Protein AF-A0A7S1RLM5-F1 (afdb_monomer_lite)

Structure (mmCIF, N/CA/C/O backbone):
data_AF-A0A7S1RLM5-F1
#
_entry.id   AF-A0A7S1RLM5-F1
#
loop_
_atom_site.group_PDB
_atom_site.id
_atom_site.type_symbol
_atom_site.label_atom_id
_atom_site.label_alt_id
_atom_site.label_comp_id
_atom_site.label_asym_id
_atom_site.label_entity_id
_atom_site.label_seq_id
_atom_site.pdbx_PDB_ins_code
_atom_site.Cartn_x
_atom_site.Cartn_y
_atom_site.Cartn_z
_atom_site.occupancy
_atom_site.B_iso_or_equiv
_atom_site.auth_seq_id
_atom_site.auth_comp_id
_atom_site.auth_asym_id
_atom_site.auth_atom_id
_atom_site.pdbx_PDB_model_num
ATOM 1 N N . ARG A 1 1 ? -25.791 -0.264 32.732 1.00 44.34 1 ARG A N 1
ATOM 2 C CA . ARG A 1 1 ? -25.027 -0.773 31.566 1.00 44.34 1 ARG A CA 1
ATOM 3 C C . ARG A 1 1 ? -24.157 0.373 31.056 1.00 44.34 1 ARG A C 1
ATOM 5 O O . ARG A 1 1 ? -24.717 1.331 30.546 1.00 44.34 1 ARG A O 1
ATOM 12 N N . LYS A 1 2 ? -22.836 0.352 31.287 1.00 44.09 2 LYS A N 1
ATOM 13 C CA . LYS A 1 2 ? -21.923 1.319 30.650 1.00 44.09 2 LYS A CA 1
ATOM 14 C C . LYS A 1 2 ? -21.984 1.049 29.146 1.00 44.09 2 LYS A C 1
ATOM 16 O O . LYS A 1 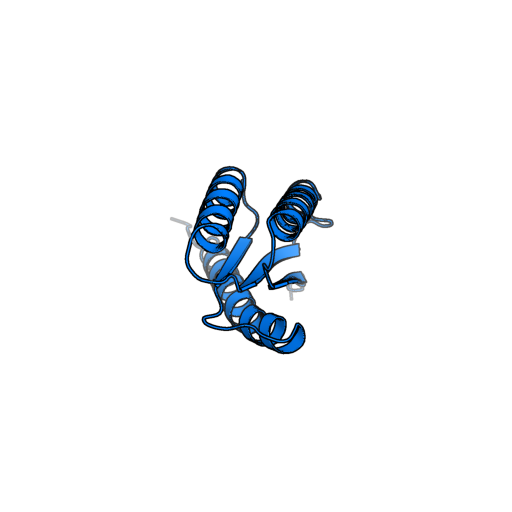2 ? -21.733 -0.083 28.745 1.00 44.09 2 LYS A O 1
ATOM 21 N N . SER A 1 3 ? -22.392 2.043 28.361 1.00 45.22 3 SER A N 1
ATOM 22 C CA . SER A 1 3 ? -22.257 2.010 26.904 1.00 45.22 3 SER A CA 1
ATOM 23 C C . SER A 1 3 ? -20.800 1.665 26.592 1.00 45.22 3 SER A C 1
ATOM 25 O O . SER A 1 3 ? -19.893 2.360 27.060 1.00 45.22 3 SER A O 1
ATOM 27 N N . ALA A 1 4 ? -20.563 0.540 25.916 1.00 57.38 4 ALA A N 1
ATOM 28 C CA . ALA A 1 4 ? -19.254 0.275 25.349 1.00 57.38 4 ALA A CA 1
ATOM 29 C C . ALA A 1 4 ? -19.005 1.415 24.360 1.00 57.38 4 ALA A C 1
ATOM 31 O O . ALA A 1 4 ? -19.732 1.520 23.377 1.00 57.38 4 ALA A O 1
ATOM 32 N N . LYS A 1 5 ? -18.060 2.315 24.665 1.00 62.97 5 LYS A N 1
ATOM 33 C CA . LYS A 1 5 ? -17.638 3.350 23.715 1.00 62.97 5 LYS A CA 1
ATOM 34 C C . LYS A 1 5 ? -17.362 2.654 22.384 1.00 62.97 5 LYS A C 1
ATOM 36 O O . LYS A 1 5 ? -16.508 1.765 22.351 1.00 62.97 5 LYS A O 1
ATOM 41 N N . GLU A 1 6 ? -18.102 3.022 21.342 1.00 68.69 6 GLU A N 1
ATOM 42 C CA . GLU A 1 6 ? -17.857 2.524 19.993 1.00 68.69 6 GLU A CA 1
ATOM 43 C C . GLU A 1 6 ? -16.401 2.819 19.638 1.00 68.69 6 GLU A C 1
ATOM 45 O O . GLU A 1 6 ? -15.941 3.958 19.717 1.00 68.69 6 GLU A O 1
ATOM 50 N N . ARG A 1 7 ? -15.646 1.760 19.340 1.00 73.75 7 ARG A N 1
ATOM 51 C CA . ARG A 1 7 ? -14.278 1.873 18.841 1.00 73.75 7 ARG A CA 1
ATOM 52 C C . ARG A 1 7 ? -14.372 1.960 17.329 1.00 73.75 7 ARG A C 1
ATOM 54 O O . ARG A 1 7 ? -14.841 1.018 16.694 1.00 73.75 7 ARG A O 1
ATOM 61 N N . ILE A 1 8 ? -13.939 3.080 16.768 1.00 80.81 8 ILE A N 1
ATOM 62 C CA . ILE A 1 8 ? -13.908 3.273 15.321 1.00 80.81 8 ILE A CA 1
ATOM 63 C C . ILE A 1 8 ? -12.561 2.761 14.810 1.00 80.81 8 ILE A C 1
ATOM 65 O O . ILE A 1 8 ? -11.510 3.038 15.385 1.00 80.81 8 ILE A O 1
ATOM 69 N N . ALA A 1 9 ? -12.600 1.987 13.734 1.00 84.88 9 ALA A N 1
ATOM 70 C CA . ALA A 1 9 ? -11.428 1.499 13.027 1.00 84.88 9 ALA A CA 1
ATOM 71 C C . ALA A 1 9 ? -11.427 2.075 11.615 1.00 84.88 9 ALA A C 1
ATOM 73 O O . ALA A 1 9 ? -12.418 1.943 10.896 1.00 84.88 9 ALA A O 1
ATOM 74 N N . VAL A 1 10 ? -10.314 2.677 11.208 1.00 86.50 10 VAL A N 1
ATOM 75 C CA . VAL A 1 10 ? -10.112 3.157 9.842 1.00 86.50 10 VAL A CA 1
ATOM 76 C C . VAL A 1 10 ? -8.962 2.386 9.214 1.00 86.50 10 VAL A C 1
ATOM 78 O O . VAL A 1 10 ? -7.861 2.312 9.761 1.00 86.50 10 VAL A O 1
ATOM 81 N N . ILE A 1 11 ? -9.232 1.805 8.047 1.00 89.81 11 ILE A N 1
ATOM 82 C CA . ILE A 1 11 ? -8.238 1.098 7.246 1.00 89.81 11 ILE A CA 1
ATOM 83 C C . ILE A 1 11 ? -7.974 1.921 5.986 1.00 89.81 11 ILE A C 1
ATOM 85 O O . ILE A 1 11 ? -8.850 2.072 5.135 1.00 89.81 11 ILE A O 1
ATOM 89 N N . GLY A 1 12 ? -6.760 2.450 5.868 1.00 91.06 12 GLY A N 1
ATOM 90 C CA . GLY A 1 12 ? -6.281 3.111 4.658 1.00 91.06 12 GLY A CA 1
ATOM 91 C C . GLY A 1 12 ? -5.613 2.099 3.738 1.00 91.06 12 GLY A C 1
ATOM 92 O O . GLY A 1 12 ? -4.578 1.548 4.095 1.00 91.06 12 GLY A O 1
ATOM 93 N N . LEU A 1 13 ? -6.176 1.860 2.554 1.00 94.38 13 LEU A N 1
ATOM 94 C CA . LEU A 1 13 ? -5.615 0.922 1.580 1.00 94.38 13 LEU A CA 1
ATOM 95 C C . LEU A 1 13 ? -4.926 1.666 0.430 1.00 94.38 13 LEU A C 1
ATOM 97 O O . LEU A 1 13 ? -5.496 2.582 -0.163 1.00 94.38 13 LEU A O 1
ATOM 101 N N . MET A 1 14 ? -3.718 1.234 0.082 1.00 94.69 14 MET A N 1
ATOM 102 C CA . MET A 1 14 ? -2.901 1.784 -0.997 1.00 94.69 14 MET A CA 1
ATOM 103 C C . MET A 1 14 ? -2.475 0.680 -1.965 1.00 94.69 14 MET A C 1
ATOM 105 O O . MET A 1 14 ? -2.169 -0.442 -1.563 1.00 94.69 14 MET A O 1
ATOM 109 N N . ALA A 1 15 ? -2.440 1.020 -3.252 1.00 96.44 15 ALA A N 1
ATOM 110 C CA . ALA A 1 15 ? -2.054 0.128 -4.338 1.00 96.44 15 ALA A CA 1
ATOM 111 C C . ALA A 1 15 ? -1.009 0.813 -5.225 1.00 96.44 15 ALA A C 1
ATOM 113 O O . ALA A 1 15 ? -1.253 1.929 -5.693 1.00 96.44 15 ALA A O 1
ATOM 114 N N . ALA A 1 16 ? 0.120 0.152 -5.488 1.00 96.75 16 ALA A N 1
ATOM 115 C CA . ALA A 1 16 ? 1.193 0.717 -6.304 1.00 96.75 16 ALA A CA 1
ATOM 116 C C . ALA A 1 16 ? 1.816 -0.312 -7.262 1.00 96.75 16 ALA A C 1
ATOM 118 O O . ALA A 1 16 ? 2.474 -1.252 -6.831 1.00 96.75 16 ALA A O 1
ATOM 119 N N . ASN A 1 17 ? 1.675 -0.085 -8.570 1.00 97.50 17 ASN A N 1
ATOM 120 C CA . ASN A 1 17 ? 2.492 -0.755 -9.584 1.00 97.50 17 ASN A CA 1
ATOM 121 C C . ASN A 1 17 ? 3.685 0.141 -9.923 1.00 97.50 17 ASN A C 1
ATOM 123 O O . ASN A 1 17 ? 3.525 1.185 -10.562 1.00 97.50 17 ASN A O 1
ATOM 127 N N . ILE A 1 18 ? 4.865 -0.264 -9.475 1.00 97.56 18 ILE A N 1
ATOM 128 C CA . ILE A 1 18 ? 6.127 0.444 -9.645 1.00 97.56 18 ILE A CA 1
ATOM 129 C C . ILE A 1 18 ? 6.727 0.038 -10.987 1.00 97.56 18 ILE A C 1
ATOM 131 O O . ILE A 1 18 ? 7.172 -1.091 -11.180 1.00 97.56 18 ILE A O 1
ATOM 135 N N . LYS A 1 19 ? 6.693 0.971 -11.932 1.00 95.75 19 LYS A N 1
ATOM 136 C CA . LYS A 1 19 ? 7.213 0.792 -13.295 1.00 95.75 19 LYS A CA 1
ATOM 137 C C . LYS A 1 19 ? 8.410 1.695 -13.603 1.00 95.75 19 LYS A C 1
ATOM 139 O O . LYS A 1 19 ? 9.057 1.509 -14.623 1.00 95.75 19 LYS A O 1
ATOM 144 N N . ASP A 1 20 ? 8.645 2.686 -12.749 1.00 96.44 20 ASP A N 1
ATOM 145 C CA . ASP A 1 20 ? 9.689 3.696 -12.866 1.00 96.44 20 ASP A CA 1
ATOM 146 C C . ASP A 1 20 ? 9.923 4.356 -11.495 1.00 96.44 20 ASP A C 1
ATOM 148 O O . ASP A 1 20 ? 9.095 4.236 -10.581 1.00 96.44 20 ASP A O 1
ATOM 152 N N . GLU A 1 21 ? 11.041 5.070 -11.367 1.00 95.81 21 GLU A N 1
ATOM 153 C CA . GLU A 1 21 ? 11.414 5.819 -10.159 1.00 95.81 21 GLU A CA 1
ATOM 154 C C . GLU A 1 21 ? 10.395 6.910 -9.808 1.00 95.81 21 GLU A C 1
ATOM 156 O O . GLU A 1 21 ? 10.100 7.136 -8.637 1.00 95.81 21 GLU A O 1
ATOM 161 N N . ALA A 1 22 ? 9.745 7.521 -10.803 1.00 96.88 22 ALA A N 1
ATOM 162 C CA . ALA A 1 22 ? 8.745 8.553 -10.549 1.00 96.88 22 ALA A CA 1
ATOM 163 C C . ALA A 1 22 ? 7.519 8.007 -9.790 1.00 96.88 22 ALA A C 1
ATOM 165 O O . ALA A 1 22 ? 6.839 8.754 -9.081 1.00 96.88 22 ALA A O 1
ATOM 166 N N . VAL A 1 23 ? 7.183 6.714 -9.920 1.00 96.31 23 VAL A N 1
ATOM 167 C CA . VAL A 1 23 ? 6.171 6.083 -9.054 1.00 96.31 23 VAL A CA 1
ATOM 168 C C . VAL A 1 23 ? 6.680 5.956 -7.617 1.00 96.31 23 VAL A C 1
ATOM 170 O O . VAL A 1 23 ? 5.891 6.179 -6.700 1.00 96.31 23 VAL A O 1
ATOM 173 N N . ILE A 1 24 ? 7.961 5.643 -7.414 1.00 97.00 24 ILE A N 1
ATOM 174 C CA . ILE A 1 24 ? 8.574 5.539 -6.081 1.00 97.00 24 ILE A CA 1
ATOM 175 C C . ILE A 1 24 ? 8.552 6.903 -5.387 1.00 97.00 24 ILE A C 1
ATOM 177 O O . ILE A 1 24 ? 8.099 6.991 -4.246 1.00 97.00 24 ILE A O 1
ATOM 181 N N . ASP A 1 25 ? 8.914 7.975 -6.092 1.00 96.19 25 ASP A N 1
ATOM 182 C CA . ASP A 1 25 ? 8.872 9.342 -5.559 1.00 96.19 25 ASP A CA 1
ATOM 183 C C . ASP A 1 25 ? 7.459 9.746 -5.134 1.00 96.19 25 ASP A C 1
ATOM 185 O O . ASP A 1 25 ? 7.239 10.256 -4.030 1.00 96.19 25 ASP A O 1
ATOM 189 N N . ARG A 1 26 ? 6.464 9.461 -5.986 1.00 96.19 26 ARG A N 1
ATOM 190 C CA . ARG A 1 26 ? 5.051 9.694 -5.657 1.00 96.19 26 ARG A CA 1
ATOM 191 C C . ARG A 1 26 ? 4.618 8.881 -4.442 1.00 96.19 26 ARG A C 1
ATOM 193 O O . ARG A 1 26 ? 3.917 9.409 -3.582 1.00 96.19 26 ARG A O 1
ATOM 200 N N . LEU A 1 27 ? 5.017 7.614 -4.363 1.00 95.56 27 LEU A N 1
ATOM 201 C CA . LEU A 1 27 ? 4.687 6.749 -3.236 1.00 95.56 27 LEU A CA 1
ATOM 202 C C . LEU A 1 27 ? 5.309 7.277 -1.936 1.00 95.56 27 LEU A C 1
ATOM 204 O O . LEU A 1 27 ? 4.601 7.403 -0.941 1.00 95.56 27 LEU A O 1
ATOM 208 N N . SER A 1 28 ? 6.585 7.663 -1.966 1.00 94.06 28 SER A N 1
ATOM 209 C CA . SER A 1 28 ? 7.296 8.275 -0.838 1.00 94.06 28 SER A CA 1
ATOM 210 C C . SER A 1 28 ? 6.601 9.551 -0.356 1.00 94.06 28 SER A C 1
ATOM 212 O O . SER A 1 28 ? 6.343 9.713 0.840 1.00 94.06 28 SER A O 1
ATOM 214 N N . PHE A 1 29 ? 6.200 10.427 -1.283 1.00 93.06 29 PHE A N 1
ATOM 215 C CA . PHE A 1 29 ? 5.443 11.637 -0.959 1.00 93.06 29 PHE A CA 1
ATOM 216 C C . PHE A 1 29 ? 4.105 11.324 -0.274 1.00 93.06 29 PHE A C 1
ATOM 218 O O . PHE A 1 29 ? 3.786 11.916 0.759 1.00 93.06 29 PHE A O 1
ATOM 225 N N . VAL A 1 30 ? 3.331 10.374 -0.809 1.00 91.75 30 VAL A N 1
ATOM 226 C CA . VAL A 1 30 ? 2.037 9.988 -0.222 1.00 91.75 30 VAL A CA 1
ATOM 227 C C . VAL A 1 30 ? 2.224 9.373 1.163 1.00 91.75 30 VAL A C 1
ATOM 229 O O . VAL A 1 30 ? 1.501 9.740 2.087 1.00 91.75 30 VAL A O 1
ATOM 232 N N . LEU A 1 31 ? 3.206 8.486 1.338 1.00 90.06 31 LEU A N 1
ATOM 233 C CA . LEU A 1 31 ? 3.505 7.869 2.632 1.00 90.06 31 LEU A CA 1
ATOM 234 C C . LEU A 1 31 ? 3.906 8.919 3.674 1.00 90.06 31 LEU A C 1
ATOM 236 O O . LEU A 1 31 ? 3.405 8.895 4.799 1.00 90.06 31 LEU A O 1
ATOM 240 N N . ARG A 1 32 ? 4.734 9.900 3.295 1.00 87.62 32 ARG A N 1
ATOM 241 C CA . ARG A 1 32 ? 5.060 11.043 4.160 1.00 87.62 32 ARG A CA 1
ATOM 242 C C . ARG A 1 32 ? 3.827 11.854 4.545 1.00 87.62 32 ARG A C 1
ATOM 244 O O . ARG A 1 32 ? 3.628 12.113 5.726 1.00 87.62 32 ARG A O 1
ATOM 251 N N . SER A 1 33 ? 2.975 12.193 3.580 1.00 87.06 33 SER A N 1
ATOM 252 C CA . SER A 1 33 ? 1.738 12.931 3.855 1.00 87.06 33 SER A CA 1
ATOM 253 C C . SER A 1 33 ? 0.830 12.166 4.824 1.00 87.06 33 SER A C 1
ATOM 255 O O . SER A 1 33 ? 0.341 12.726 5.803 1.00 87.06 33 SER A O 1
ATOM 257 N N . VAL A 1 34 ? 0.676 10.856 4.616 1.00 81.88 34 VAL A N 1
ATOM 258 C CA . VAL A 1 34 ? -0.048 9.956 5.522 1.00 81.88 34 VAL A CA 1
ATOM 259 C C . VAL A 1 34 ? 0.556 9.959 6.929 1.00 81.88 34 VAL A C 1
ATOM 261 O O . VAL A 1 34 ? -0.177 9.968 7.921 1.00 81.88 34 VAL A O 1
ATOM 264 N N . HIS A 1 35 ? 1.883 9.961 7.047 1.00 80.12 35 HIS A N 1
ATOM 265 C CA . HIS A 1 35 ? 2.566 10.039 8.335 1.00 80.12 35 HIS A CA 1
ATOM 266 C C . HIS A 1 35 ? 2.307 11.367 9.057 1.00 80.12 35 HIS A C 1
ATOM 268 O O . HIS A 1 35 ? 2.073 11.353 10.265 1.00 80.12 35 HIS A O 1
ATOM 274 N N . GLU A 1 36 ? 2.279 12.478 8.329 1.00 82.50 36 GLU A N 1
ATOM 275 C CA . GLU A 1 36 ? 2.097 13.829 8.870 1.00 82.50 36 GLU A CA 1
ATOM 276 C C . GLU A 1 36 ? 0.645 14.131 9.289 1.00 82.50 36 GLU A C 1
ATOM 278 O O . GLU A 1 36 ? 0.422 15.003 10.123 1.00 82.50 36 GLU A O 1
ATOM 283 N N . GLN A 1 37 ? -0.350 13.396 8.778 1.00 75.94 37 GLN A N 1
ATOM 284 C CA . GLN A 1 37 ? -1.756 13.593 9.161 1.00 75.94 37 GLN A CA 1
ATOM 285 C C . GLN A 1 37 ? -2.022 13.220 10.627 1.00 75.94 37 GLN A C 1
ATOM 287 O O . GLN A 1 37 ? -1.782 12.086 11.042 1.00 75.94 37 GLN A O 1
ATOM 292 N N . GLU A 1 38 ? -2.578 14.128 11.421 1.00 67.00 38 GLU A N 1
ATOM 293 C CA . GLU A 1 38 ? -3.031 13.795 12.774 1.00 67.00 38 GLU A CA 1
ATOM 294 C C . GLU A 1 38 ? -4.254 12.862 12.728 1.00 67.00 38 GLU A C 1
ATOM 296 O O . GLU A 1 38 ? -5.151 13.011 11.897 1.00 67.00 38 GLU A O 1
ATOM 301 N N . THR A 1 39 ? -4.300 11.862 13.613 1.00 65.88 39 THR A N 1
ATOM 302 C CA . THR A 1 39 ? -5.492 11.017 13.773 1.00 65.88 39 THR A CA 1
ATOM 303 C C . THR A 1 39 ? -6.640 11.860 14.322 1.00 65.88 39 THR A C 1
ATOM 305 O O . THR A 1 39 ? -6.511 12.453 15.390 1.00 65.88 39 THR A O 1
ATOM 308 N N . ILE A 1 40 ? -7.753 11.880 13.585 1.00 59.25 40 ILE A N 1
ATOM 309 C CA . ILE A 1 40 ? -8.835 12.870 13.691 1.00 59.25 40 ILE A CA 1
ATOM 310 C C . ILE A 1 40 ? -9.538 12.843 15.063 1.00 59.25 40 ILE A C 1
ATOM 312 O O . ILE A 1 40 ? -9.974 13.888 15.536 1.00 59.25 40 ILE A O 1
ATOM 316 N N . GLU A 1 41 ? -9.617 11.692 15.750 1.00 65.62 41 GLU A N 1
ATOM 317 C CA . GLU A 1 41 ? -10.362 11.577 17.015 1.00 65.62 41 GLU A CA 1
ATOM 318 C C . GLU A 1 41 ? -9.749 10.597 18.028 1.00 65.62 41 GLU A C 1
ATOM 320 O O . GLU A 1 41 ? -9.201 9.545 17.684 1.00 65.62 41 GLU A O 1
ATOM 325 N N . ARG A 1 42 ? -9.895 10.921 19.324 1.00 64.94 42 ARG A N 1
ATOM 326 C CA . ARG A 1 42 ? -9.535 10.025 20.436 1.00 64.94 42 ARG A CA 1
ATOM 327 C C . ARG A 1 42 ? -10.418 8.776 20.411 1.00 64.94 42 ARG A C 1
ATOM 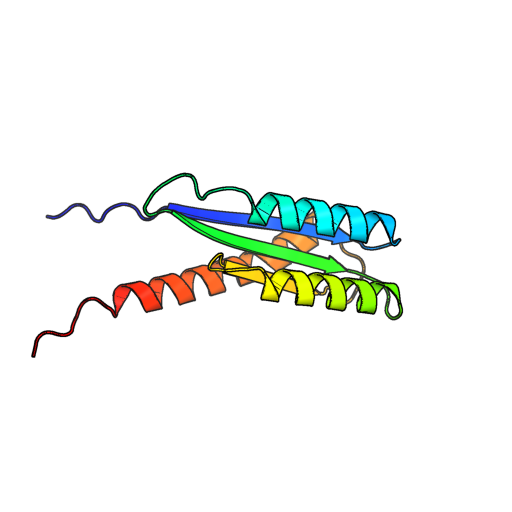329 O O . ARG A 1 42 ? -11.612 8.866 20.677 1.00 64.94 42 ARG A O 1
ATOM 336 N N . GLY A 1 43 ? -9.801 7.611 20.224 1.00 68.25 43 GLY A N 1
ATOM 337 C CA . GLY A 1 43 ? -10.488 6.313 20.209 1.00 68.25 43 GLY A CA 1
ATOM 338 C C . GLY A 1 43 ? -10.643 5.697 18.818 1.00 68.25 43 GLY A C 1
ATOM 339 O O . GLY A 1 43 ? -11.191 4.599 18.722 1.00 68.25 43 GLY A O 1
ATOM 340 N N . THR A 1 44 ? -10.139 6.368 17.778 1.00 78.50 44 THR A N 1
ATOM 341 C CA . THR A 1 44 ? -10.044 5.815 16.425 1.00 78.50 44 THR A 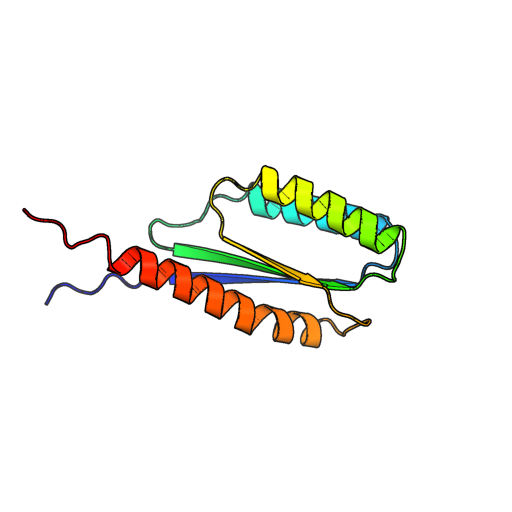CA 1
ATOM 342 C C . THR A 1 44 ? -8.704 5.114 16.229 1.00 78.50 44 THR A C 1
ATOM 344 O O . THR A 1 44 ? -7.649 5.735 16.358 1.00 78.50 44 THR A O 1
ATOM 347 N N . GLU A 1 45 ? -8.744 3.829 15.886 1.00 81.75 45 GLU A N 1
ATOM 348 C CA . GLU A 1 45 ? -7.562 3.071 15.470 1.00 81.75 45 GLU A CA 1
ATOM 349 C C . GLU A 1 45 ? -7.364 3.202 13.963 1.00 81.75 45 GLU A C 1
ATOM 351 O O . GLU A 1 45 ? -8.314 3.047 13.193 1.00 81.75 45 GLU A O 1
ATOM 356 N N . PHE A 1 46 ? -6.126 3.455 13.539 1.00 84.25 46 PHE A N 1
ATOM 357 C CA . PHE A 1 46 ? -5.787 3.579 12.125 1.00 84.25 46 PHE A CA 1
ATOM 358 C C . PHE A 1 46 ? -4.746 2.533 11.717 1.00 84.25 46 PHE A C 1
ATOM 360 O O . PHE A 1 46 ? -3.670 2.454 12.319 1.00 84.25 46 PHE A O 1
ATOM 367 N N . VAL A 1 47 ? -5.051 1.773 10.661 1.00 88.56 47 VAL A N 1
ATOM 368 C CA . VAL A 1 47 ? -4.112 0.860 9.992 1.00 88.56 47 VAL A CA 1
ATOM 369 C C . VAL A 1 47 ? -3.961 1.259 8.529 1.00 88.56 47 VAL A C 1
ATOM 371 O O . VAL A 1 47 ? -4.949 1.359 7.805 1.00 88.56 47 VAL A O 1
ATOM 374 N N . PHE A 1 48 ? -2.726 1.479 8.082 1.00 90.75 48 PHE A N 1
ATOM 375 C CA . PHE A 1 48 ? -2.410 1.701 6.670 1.00 90.75 48 PHE A CA 1
ATOM 376 C C . PHE A 1 48 ? -1.859 0.430 6.034 1.00 90.75 48 PHE A C 1
ATOM 378 O O . PHE A 1 48 ? -0.949 -0.185 6.572 1.00 90.75 48 PHE A O 1
ATOM 385 N N . ALA A 1 49 ? -2.349 0.051 4.864 1.00 94.19 49 ALA A N 1
ATOM 386 C CA . ALA A 1 49 ? -1.816 -1.086 4.136 1.00 94.19 49 ALA A CA 1
ATOM 387 C C . ALA A 1 49 ? -1.446 -0.715 2.716 1.00 94.19 49 ALA A C 1
ATOM 389 O O . ALA A 1 49 ? -2.282 -0.260 1.937 1.00 94.19 49 ALA A O 1
ATOM 390 N N . LEU A 1 50 ? -0.188 -0.963 2.380 1.00 95.88 50 LEU A N 1
ATOM 391 C CA . LEU A 1 50 ? 0.338 -0.815 1.041 1.00 95.88 50 LEU A CA 1
ATOM 392 C C . LEU A 1 50 ? 0.469 -2.190 0.399 1.00 95.88 50 LEU A C 1
ATOM 394 O O . LEU A 1 50 ? 1.255 -3.018 0.845 1.00 95.88 50 LEU A O 1
ATOM 398 N N . SER A 1 51 ? -0.248 -2.407 -0.695 1.00 97.94 51 SER A N 1
ATOM 399 C CA . SER A 1 51 ? 0.032 -3.504 -1.611 1.00 97.94 51 SER A CA 1
ATOM 400 C C . SER A 1 51 ? 0.762 -2.954 -2.830 1.00 97.94 51 SER A C 1
ATOM 402 O O . SER A 1 51 ? 0.300 -1.998 -3.456 1.00 97.94 51 SER A O 1
ATOM 404 N N . TRP A 1 52 ? 1.914 -3.526 -3.164 1.00 98.00 52 TRP A N 1
ATOM 405 C CA . TRP A 1 52 ? 2.769 -3.000 -4.224 1.00 98.00 52 TRP A CA 1
ATOM 406 C C . TRP A 1 52 ? 3.406 -4.101 -5.061 1.00 98.00 52 TRP A C 1
ATOM 408 O O . TRP A 1 52 ? 3.644 -5.200 -4.580 1.00 98.00 52 TRP A O 1
ATOM 418 N N . TYR A 1 53 ? 3.681 -3.800 -6.322 1.00 98.06 53 TYR A N 1
ATOM 419 C CA . TYR A 1 53 ? 4.444 -4.646 -7.232 1.00 98.06 53 TYR A CA 1
ATOM 420 C C . TYR A 1 53 ? 5.575 -3.824 -7.836 1.00 98.06 53 TYR A C 1
ATOM 422 O O . TYR A 1 53 ? 5.343 -2.696 -8.261 1.00 98.06 53 TYR A O 1
ATOM 430 N N . ALA A 1 54 ? 6.763 -4.407 -7.929 1.00 97.50 54 ALA A N 1
ATOM 431 C CA . ALA A 1 54 ? 7.851 -3.920 -8.764 1.00 97.50 54 ALA A CA 1
ATOM 432 C C . ALA A 1 54 ? 8.534 -5.131 -9.419 1.00 97.50 54 ALA A C 1
ATOM 434 O O . ALA A 1 54 ? 8.635 -6.176 -8.760 1.00 97.50 54 ALA A O 1
ATOM 435 N N . PRO A 1 55 ? 9.022 -5.008 -10.668 1.00 94.94 55 PRO A N 1
ATOM 436 C CA . PRO A 1 55 ? 9.958 -5.975 -11.230 1.00 94.94 55 PRO A CA 1
ATOM 437 C C . PRO A 1 55 ? 11.165 -6.173 -10.306 1.00 94.94 55 PRO A C 1
ATOM 439 O O . PRO A 1 55 ? 11.568 -5.245 -9.602 1.00 94.94 55 PRO A O 1
ATOM 442 N N . GLU A 1 56 ? 11.732 -7.378 -10.313 1.00 93.62 56 GLU A N 1
ATOM 443 C CA . GLU A 1 56 ? 12.958 -7.663 -9.565 1.00 93.62 56 GLU A CA 1
ATOM 444 C C . GLU A 1 56 ? 14.135 -6.824 -10.068 1.00 93.62 56 GLU A C 1
ATOM 446 O O . GLU A 1 56 ? 14.266 -6.570 -11.267 1.00 93.62 56 GLU A O 1
ATOM 451 N N . GLY A 1 57 ? 14.990 -6.419 -9.130 1.00 94.00 57 GLY A N 1
ATOM 452 C CA . GLY A 1 57 ? 16.178 -5.611 -9.377 1.00 94.00 57 GLY A CA 1
ATOM 453 C C . GLY A 1 57 ? 16.063 -4.224 -8.752 1.00 94.00 57 GLY A C 1
ATOM 454 O O . GLY A 1 57 ? 15.441 -4.045 -7.704 1.00 94.00 57 GLY A O 1
ATOM 455 N N . GLU A 1 58 ? 16.643 -3.233 -9.424 1.00 95.81 58 GLU A N 1
ATOM 456 C CA . GLU A 1 58 ? 16.856 -1.886 -8.877 1.00 95.81 58 GLU A CA 1
ATOM 457 C C . GLU A 1 58 ? 15.569 -1.235 -8.349 1.00 95.81 58 GLU A C 1
ATOM 459 O O . GLU A 1 58 ? 15.565 -0.647 -7.270 1.00 95.81 58 GLU A O 1
ATOM 464 N N . LEU A 1 59 ? 14.443 -1.399 -9.054 1.00 96.38 59 LEU A N 1
ATOM 465 C CA . LEU A 1 59 ? 13.164 -0.834 -8.618 1.00 96.38 59 LEU A CA 1
ATOM 466 C C . LEU A 1 59 ? 12.627 -1.501 -7.346 1.00 96.38 59 LEU A C 1
ATOM 468 O O . LEU A 1 59 ? 12.109 -0.803 -6.475 1.00 96.38 59 LEU A O 1
ATOM 472 N N . SER A 1 60 ? 12.723 -2.830 -7.214 1.00 96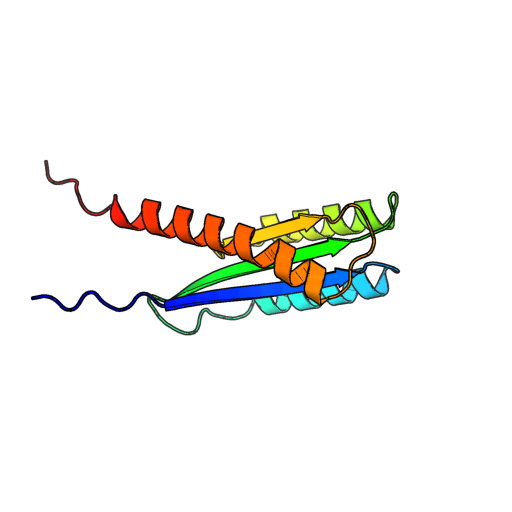.94 60 SER A N 1
ATOM 473 C CA . SER A 1 60 ? 12.286 -3.500 -5.984 1.00 96.94 60 SER A CA 1
ATOM 474 C C . SER A 1 60 ? 13.173 -3.129 -4.801 1.00 96.94 60 SER A C 1
ATOM 476 O O . SER A 1 60 ? 12.651 -2.893 -3.711 1.00 96.94 60 SER A O 1
ATOM 478 N N . ASP A 1 61 ? 14.482 -3.013 -5.024 1.00 97.19 61 ASP A N 1
ATOM 479 C CA . ASP A 1 61 ? 15.452 -2.657 -3.986 1.00 97.19 61 ASP A CA 1
ATOM 480 C C . ASP A 1 61 ? 15.231 -1.221 -3.499 1.00 97.19 61 ASP A C 1
ATOM 482 O O . ASP A 1 61 ? 15.166 -0.975 -2.293 1.00 97.19 61 ASP A O 1
ATOM 486 N N . ALA A 1 62 ? 14.991 -0.288 -4.425 1.00 97.25 62 ALA A N 1
ATOM 487 C CA . ALA A 1 62 ? 14.647 1.093 -4.105 1.00 97.25 62 ALA A CA 1
ATOM 488 C C . ALA A 1 62 ? 13.343 1.196 -3.294 1.00 97.25 62 ALA A C 1
ATOM 490 O O . ALA A 1 62 ? 13.260 1.975 -2.342 1.00 97.25 62 ALA A O 1
ATOM 491 N N . VAL A 1 63 ? 12.326 0.387 -3.618 1.00 97.12 63 VAL A N 1
ATOM 492 C CA . VAL A 1 63 ? 11.087 0.343 -2.825 1.00 97.12 63 VAL A CA 1
ATOM 493 C C . VAL A 1 63 ? 11.361 -0.204 -1.428 1.00 97.12 63 VAL A C 1
ATOM 495 O O . VAL A 1 63 ? 10.898 0.392 -0.459 1.00 97.12 63 VAL A O 1
ATOM 498 N N . TYR A 1 64 ? 12.127 -1.289 -1.291 1.00 96.88 64 TYR A N 1
ATOM 499 C CA . TYR A 1 64 ? 12.490 -1.823 0.024 1.00 96.88 64 TYR A CA 1
ATOM 500 C C . TYR A 1 64 ? 13.250 -0.803 0.873 1.00 96.88 64 TYR A C 1
ATOM 502 O O . TYR A 1 64 ? 12.911 -0.623 2.043 1.00 96.88 64 TYR A O 1
ATOM 510 N N . GLN A 1 65 ? 14.218 -0.097 0.288 1.00 96.25 65 GLN A N 1
ATOM 511 C CA . GLN A 1 65 ? 14.948 0.963 0.977 1.00 96.25 65 GLN A CA 1
ATOM 512 C C . GLN A 1 65 ? 14.003 2.080 1.442 1.00 96.25 65 GLN A C 1
ATOM 514 O O . GLN A 1 65 ? 13.997 2.435 2.621 1.00 96.25 65 GLN A O 1
ATOM 519 N N . MET A 1 66 ? 13.162 2.594 0.539 1.00 95.50 66 MET A N 1
ATOM 520 C CA . MET A 1 66 ? 12.200 3.657 0.844 1.00 95.50 66 MET A CA 1
ATOM 521 C C . MET A 1 66 ? 11.226 3.246 1.957 1.00 95.50 66 MET A C 1
ATOM 523 O O . MET A 1 66 ? 10.962 4.029 2.872 1.00 95.50 66 MET A O 1
ATOM 527 N N . LEU A 1 67 ? 10.728 2.007 1.921 1.00 94.75 67 LEU A N 1
ATOM 528 C CA . LEU A 1 67 ? 9.844 1.476 2.956 1.00 94.75 67 LEU A CA 1
ATOM 529 C C . LEU A 1 67 ? 10.563 1.306 4.299 1.00 94.75 67 LEU A C 1
ATOM 531 O O . LEU A 1 67 ? 9.988 1.658 5.324 1.00 94.75 67 LEU A O 1
ATOM 535 N N . GLY A 1 68 ? 11.815 0.845 4.307 1.00 92.81 68 GLY A N 1
ATOM 536 C CA . GLY A 1 68 ? 12.613 0.739 5.532 1.00 92.81 68 GLY A CA 1
ATOM 537 C C . GLY A 1 68 ? 12.866 2.099 6.190 1.00 92.81 68 GLY A C 1
ATOM 538 O O . GLY A 1 68 ? 12.745 2.243 7.407 1.00 92.81 68 GLY A O 1
ATOM 539 N N . GLU A 1 69 ? 13.142 3.138 5.398 1.00 90.88 69 GLU A N 1
ATOM 540 C CA . GLU A 1 69 ? 13.244 4.511 5.913 1.00 90.88 69 GLU A CA 1
ATOM 541 C C . GLU A 1 69 ? 11.910 5.030 6.463 1.00 90.88 69 GLU A C 1
ATOM 543 O O . GLU A 1 69 ? 11.875 5.753 7.463 1.00 90.88 69 GLU A O 1
ATOM 548 N N . PHE A 1 70 ? 10.801 4.677 5.810 1.00 89.19 70 PHE A N 1
ATOM 549 C CA . PHE A 1 70 ? 9.464 5.033 6.267 1.00 89.19 70 PHE A CA 1
ATOM 550 C C . PHE A 1 70 ? 9.116 4.356 7.604 1.00 89.19 70 PHE A C 1
ATOM 552 O O . PHE A 1 70 ? 8.630 5.031 8.514 1.00 89.19 70 PHE A O 1
ATOM 559 N N . GLU A 1 71 ? 9.434 3.067 7.764 1.00 88.62 71 GLU A N 1
ATOM 560 C CA . GLU A 1 71 ? 9.254 2.311 9.014 1.00 88.62 71 GLU A CA 1
ATOM 561 C C . GLU A 1 71 ? 9.967 2.951 10.196 1.00 88.62 71 GLU A C 1
ATOM 563 O O . GLU A 1 71 ? 9.371 3.131 11.255 1.00 88.62 71 GLU A O 1
ATOM 568 N N . GLN A 1 72 ? 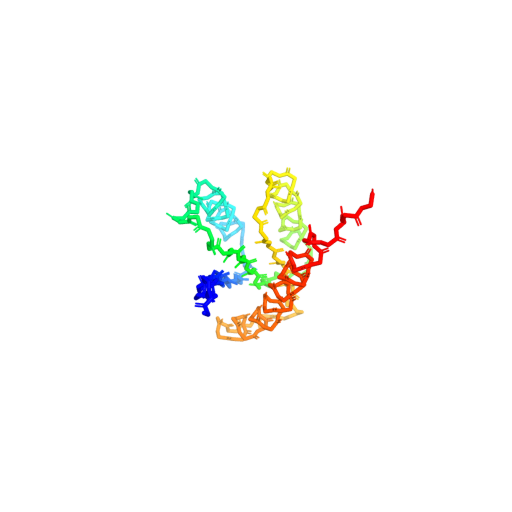11.223 3.351 10.011 1.00 85.62 72 GLN A N 1
ATOM 569 C CA . GLN A 1 72 ? 12.012 3.973 11.076 1.00 85.62 72 GLN A CA 1
ATOM 570 C C . GLN A 1 72 ? 11.421 5.310 11.545 1.00 85.62 72 GLN A C 1
ATOM 572 O O . GLN A 1 72 ? 11.623 5.718 12.690 1.00 85.62 72 GLN A O 1
ATOM 577 N N . ARG A 1 73 ? 10.683 6.006 10.672 1.00 82.06 73 ARG A N 1
ATOM 578 C CA . ARG A 1 73 ? 10.029 7.285 10.985 1.00 82.06 73 ARG A CA 1
ATOM 579 C C . ARG A 1 73 ? 8.644 7.096 11.610 1.00 82.06 73 ARG A C 1
ATOM 581 O O . ARG A 1 73 ? 8.126 8.027 12.228 1.00 82.06 73 ARG A O 1
ATOM 588 N N . LEU A 1 74 ? 8.031 5.918 11.488 1.00 79.25 74 LEU A N 1
ATOM 589 C CA . LEU A 1 74 ? 6.705 5.635 12.031 1.00 79.25 74 LEU A CA 1
ATOM 590 C C . LEU A 1 74 ? 6.744 5.509 13.559 1.00 79.25 74 LEU A C 1
ATOM 592 O O . LEU A 1 74 ? 7.176 4.514 14.125 1.00 79.25 74 LEU A O 1
ATOM 596 N N . LYS A 1 75 ? 6.230 6.534 14.246 1.00 66.19 75 LYS A N 1
ATOM 597 C CA . LYS A 1 75 ? 6.256 6.604 15.716 1.00 66.19 75 LYS A CA 1
ATOM 598 C C . LYS A 1 75 ? 5.246 5.683 16.417 1.00 66.19 75 LYS A C 1
ATOM 600 O O . LYS A 1 75 ? 5.499 5.263 17.539 1.00 66.19 75 LYS A O 1
ATOM 605 N N . SER A 1 76 ? 4.085 5.414 15.809 1.00 65.44 76 SER A N 1
ATOM 606 C CA . SER A 1 76 ? 2.990 4.657 16.466 1.00 65.44 76 SER A CA 1
ATOM 607 C C . SER A 1 76 ? 1.868 4.157 15.543 1.00 65.44 76 SER A C 1
ATOM 609 O O . SER A 1 76 ? 1.109 3.252 15.917 1.00 65.44 76 SER A O 1
ATOM 611 N N . LYS A 1 77 ? 1.740 4.724 14.336 1.00 74.50 77 LYS A N 1
ATOM 612 C CA . LYS A 1 77 ? 0.709 4.329 13.369 1.00 74.50 77 LYS A CA 1
ATOM 613 C C . LYS A 1 77 ? 0.916 2.881 12.943 1.00 74.50 77 LYS A C 1
ATOM 615 O O . LYS A 1 77 ? 2.039 2.468 12.662 1.00 74.50 77 LYS A O 1
ATOM 620 N N . SER A 1 78 ? -0.167 2.109 12.934 1.00 85.25 78 SER A N 1
ATOM 621 C CA . SER A 1 78 ? -0.113 0.757 12.395 1.00 85.25 78 SER A CA 1
ATOM 622 C C . SER A 1 78 ? 0.018 0.831 10.889 1.00 85.25 78 SER A C 1
ATOM 624 O O . SER A 1 78 ? -0.705 1.592 10.237 1.00 85.25 78 SER A O 1
ATOM 626 N N . TRP A 1 79 ? 0.922 0.034 10.341 1.00 89.94 79 TRP A N 1
ATOM 627 C CA . TRP A 1 79 ? 1.022 -0.098 8.910 1.00 89.94 79 TRP A CA 1
ATOM 628 C C . TRP A 1 79 ? 1.491 -1.499 8.517 1.00 89.94 79 TRP A C 1
ATOM 630 O O . TRP A 1 79 ? 2.122 -2.194 9.313 1.00 89.94 79 TRP A O 1
ATOM 640 N N . VAL A 1 80 ? 1.163 -1.909 7.297 1.00 92.62 80 VAL A N 1
ATOM 641 C CA . VAL A 1 80 ? 1.596 -3.170 6.697 1.00 92.62 80 VAL A CA 1
ATOM 642 C C . VAL A 1 80 ? 1.965 -2.941 5.233 1.00 92.62 80 VAL A C 1
ATOM 644 O O . VAL A 1 80 ? 1.314 -2.169 4.526 1.00 92.62 80 VAL A O 1
ATOM 647 N N . SER A 1 81 ? 3.000 -3.631 4.764 1.00 95.31 81 SER A N 1
ATOM 648 C CA . SER A 1 81 ? 3.409 -3.633 3.359 1.00 95.31 81 SER A CA 1
ATOM 649 C C . SER A 1 81 ? 3.369 -5.042 2.797 1.00 95.31 81 SER A C 1
ATOM 651 O O . SER A 1 81 ? 3.776 -5.998 3.455 1.00 95.31 81 SER A O 1
ATOM 653 N N . ILE A 1 82 ? 2.852 -5.176 1.579 1.00 96.81 82 ILE A N 1
ATOM 654 C CA . ILE A 1 82 ? 2.619 -6.454 0.918 1.00 96.81 82 ILE A CA 1
ATOM 655 C C . ILE A 1 82 ? 3.160 -6.349 -0.499 1.00 96.81 82 ILE A C 1
ATOM 657 O O . ILE A 1 82 ? 2.561 -5.703 -1.363 1.00 96.81 82 ILE A O 1
ATOM 661 N N . ARG A 1 83 ? 4.282 -7.021 -0.745 1.00 97.06 83 ARG A N 1
ATOM 662 C CA . ARG A 1 83 ? 4.806 -7.180 -2.097 1.00 97.06 83 ARG A CA 1
ATOM 663 C C . ARG A 1 83 ? 3.986 -8.232 -2.842 1.00 97.06 83 ARG A C 1
ATOM 665 O O . ARG A 1 83 ? 3.820 -9.349 -2.360 1.00 97.06 83 ARG A O 1
ATOM 672 N N . GLN A 1 84 ? 3.491 -7.875 -4.018 1.00 97.38 84 GLN A N 1
ATOM 673 C CA . GLN A 1 84 ? 2.876 -8.794 -4.964 1.00 97.38 84 GLN A CA 1
ATOM 674 C C . GLN A 1 84 ? 3.963 -9.425 -5.846 1.00 97.38 84 GLN A C 1
ATOM 676 O O . GLN A 1 84 ? 4.903 -8.731 -6.240 1.00 97.38 84 GLN A O 1
ATOM 681 N N . PRO A 1 85 ? 3.848 -10.722 -6.177 1.00 94.06 85 PRO A N 1
ATOM 682 C CA . PRO A 1 85 ? 4.835 -11.426 -6.999 1.00 94.06 85 PRO A CA 1
ATOM 683 C C . PRO A 1 85 ? 4.759 -11.042 -8.484 1.00 94.06 85 PRO A C 1
ATOM 685 O O . PRO A 1 85 ? 5.697 -11.275 -9.238 1.00 94.06 85 PRO A O 1
ATOM 688 N N . SER A 1 86 ? 3.640 -10.463 -8.914 1.00 95.25 86 SER A N 1
ATOM 689 C CA . SER A 1 86 ? 3.378 -10.075 -10.295 1.00 95.25 86 SER A CA 1
ATOM 690 C C . SER A 1 86 ? 2.591 -8.773 -10.344 1.00 95.25 86 SER A C 1
ATOM 692 O O . SER A 1 86 ? 2.001 -8.351 -9.348 1.00 95.25 86 SER A O 1
ATOM 694 N N . HIS A 1 87 ? 2.549 -8.157 -11.523 1.00 95.19 87 HIS A N 1
ATOM 695 C CA . HIS A 1 87 ? 1.698 -7.001 -11.768 1.00 95.19 87 HIS A CA 1
ATOM 696 C C . HIS A 1 87 ? 0.231 -7.346 -11.479 1.00 95.19 87 HIS A C 1
ATOM 698 O O . HIS A 1 87 ? -0.289 -8.340 -11.989 1.00 95.19 87 HIS A O 1
ATOM 704 N N . CYS A 1 88 ? -0.444 -6.495 -10.708 1.00 93.06 88 CYS A N 1
ATOM 705 C CA . CYS A 1 88 ? -1.838 -6.675 -10.317 1.00 93.06 88 CYS A CA 1
ATOM 706 C C . CYS A 1 88 ? -2.671 -5.448 -10.697 1.00 93.06 88 CYS A C 1
ATOM 708 O O . CYS A 1 88 ? -2.189 -4.317 -10.766 1.00 93.06 88 CYS A O 1
ATOM 710 N N . SER A 1 89 ? -3.964 -5.638 -10.921 1.00 96.19 89 SER A N 1
ATOM 711 C CA . SER A 1 89 ? -4.910 -4.528 -10.976 1.00 96.19 89 SER A CA 1
ATOM 712 C C . SER A 1 89 ? -5.003 -3.827 -9.616 1.00 96.19 89 SER A C 1
ATOM 714 O O . SER A 1 89 ? -4.718 -4.399 -8.560 1.00 96.19 89 SER A O 1
ATOM 716 N N . LYS A 1 90 ? -5.478 -2.575 -9.616 1.00 93.75 90 LYS A N 1
ATOM 717 C CA . LYS A 1 90 ? -5.734 -1.838 -8.366 1.00 93.75 90 LYS A CA 1
ATOM 718 C C . LYS A 1 90 ? -6.659 -2.621 -7.431 1.00 93.75 90 LYS A C 1
ATOM 720 O O . LYS A 1 90 ? -6.435 -2.636 -6.230 1.00 93.75 90 LYS A O 1
ATOM 725 N N . PHE A 1 91 ? -7.678 -3.288 -7.970 1.00 95.88 91 PHE A N 1
ATOM 726 C CA . PHE A 1 91 ? -8.631 -4.047 -7.166 1.00 95.88 91 PHE A CA 1
ATOM 727 C C . PHE A 1 91 ? -7.993 -5.271 -6.500 1.00 95.88 91 PHE A C 1
ATOM 729 O O . PHE A 1 91 ? -8.233 -5.510 -5.320 1.00 95.88 91 PHE A O 1
ATOM 736 N N . GLU A 1 92 ? -7.138 -6.006 -7.211 1.00 97.00 92 GLU A N 1
ATOM 737 C CA . GLU A 1 92 ? -6.399 -7.142 -6.644 1.00 97.00 92 GLU A CA 1
ATOM 738 C C . GLU A 1 92 ? -5.457 -6.702 -5.521 1.00 97.00 92 GLU A C 1
ATOM 740 O O . GLU A 1 92 ? -5.456 -7.316 -4.455 1.00 97.00 92 GLU A O 1
ATOM 745 N N . HIS A 1 93 ? -4.746 -5.584 -5.701 1.00 97.12 93 HIS A N 1
ATOM 746 C CA . HIS A 1 93 ? -3.936 -4.993 -4.635 1.00 97.12 93 HIS A CA 1
ATOM 747 C C . HIS A 1 93 ? -4.760 -4.712 -3.372 1.00 97.12 93 HIS A C 1
ATOM 749 O O . HIS A 1 93 ? -4.363 -5.112 -2.276 1.00 97.12 93 HIS A O 1
ATOM 755 N N . LEU A 1 94 ? -5.916 -4.055 -3.518 1.00 95.56 94 LEU A N 1
ATOM 756 C CA . LEU A 1 94 ? -6.786 -3.715 -2.389 1.00 95.56 94 LEU A CA 1
ATOM 757 C C . LEU A 1 94 ? -7.359 -4.968 -1.710 1.00 95.56 94 LEU A C 1
ATOM 759 O O . LEU A 1 94 ? -7.400 -5.032 -0.482 1.00 95.56 94 LEU A O 1
ATOM 763 N N . ARG A 1 95 ? -7.745 -5.989 -2.490 1.00 95.56 95 ARG A N 1
ATOM 764 C CA . ARG A 1 95 ? -8.206 -7.278 -1.948 1.00 95.56 95 ARG A CA 1
ATOM 765 C C . ARG A 1 95 ? -7.115 -8.014 -1.182 1.00 95.56 95 ARG A C 1
ATOM 767 O O . ARG A 1 95 ? -7.435 -8.651 -0.187 1.00 95.56 95 ARG A O 1
ATOM 774 N N . ALA A 1 96 ? -5.862 -7.932 -1.623 1.00 94.44 96 ALA A N 1
ATOM 775 C CA . ALA A 1 96 ? -4.735 -8.515 -0.902 1.00 94.44 96 ALA A CA 1
ATOM 776 C C . ALA A 1 96 ? -4.422 -7.742 0.393 1.00 94.44 96 ALA A C 1
ATOM 778 O O . ALA A 1 96 ? -4.084 -8.345 1.408 1.00 94.44 96 ALA A O 1
ATOM 779 N N . ALA A 1 97 ? -4.571 -6.414 0.375 1.00 95.75 97 ALA A N 1
ATOM 780 C CA . ALA A 1 97 ? -4.263 -5.544 1.508 1.00 95.75 97 ALA A CA 1
ATOM 781 C C . ALA A 1 97 ? -5.265 -5.639 2.665 1.00 95.75 97 ALA A C 1
ATOM 783 O O . ALA A 1 97 ? -4.874 -5.630 3.836 1.00 95.75 97 ALA A O 1
ATOM 784 N N . LEU A 1 98 ? -6.555 -5.746 2.350 1.00 94.75 98 LEU A N 1
ATOM 785 C CA . LEU A 1 98 ? -7.627 -5.729 3.342 1.00 94.75 98 LEU A CA 1
ATOM 786 C C . LEU A 1 98 ? -7.503 -6.807 4.441 1.00 94.75 98 LEU A C 1
ATOM 788 O O . LEU A 1 98 ? -7.461 -6.426 5.611 1.00 94.75 98 LEU A O 1
ATOM 792 N N . PRO A 1 99 ? -7.393 -8.118 4.141 1.00 94.19 99 PRO A N 1
ATOM 793 C CA . PRO A 1 99 ? -7.365 -9.146 5.185 1.00 94.19 99 PRO A CA 1
ATOM 794 C C . PRO A 1 99 ? -6.140 -9.026 6.101 1.00 94.19 99 PRO A C 1
ATOM 796 O O . PRO A 1 99 ? -6.232 -9.304 7.296 1.00 94.19 99 PRO A O 1
ATOM 799 N N . VAL A 1 100 ? -5.005 -8.565 5.568 1.00 94.25 100 VAL A N 1
ATOM 800 C CA . VAL A 1 100 ? -3.787 -8.323 6.355 1.00 94.25 100 VAL A CA 1
ATOM 801 C C . VAL A 1 100 ? -3.987 -7.138 7.302 1.00 94.25 100 VAL A C 1
ATOM 803 O O . VAL A 1 100 ? -3.610 -7.205 8.470 1.00 94.25 100 VAL A O 1
ATOM 806 N N . SER A 1 101 ? -4.652 -6.083 6.825 1.00 93.00 101 SER A N 1
ATOM 807 C CA . SER A 1 101 ? -4.990 -4.909 7.637 1.00 93.00 101 SER A CA 1
ATOM 808 C C . SER A 1 101 ? -5.952 -5.262 8.765 1.00 93.00 101 SER A C 1
ATOM 810 O O . SER A 1 101 ? -5.769 -4.832 9.900 1.00 93.00 101 SER A O 1
ATOM 812 N N . GLU A 1 102 ? -6.971 -6.070 8.465 1.00 92.56 102 GLU A N 1
ATOM 813 C CA . GLU A 1 102 ? -7.923 -6.554 9.463 1.00 92.56 102 GLU A CA 1
ATOM 814 C C . GLU A 1 102 ? -7.241 -7.410 10.531 1.00 92.56 102 GLU A C 1
ATOM 816 O O . GLU A 1 102 ? -7.545 -7.271 11.716 1.00 92.56 102 GLU A O 1
ATOM 821 N N . ALA A 1 103 ? -6.323 -8.294 10.133 1.00 91.06 103 ALA A N 1
ATOM 822 C CA . ALA A 1 103 ? -5.573 -9.122 11.069 1.00 91.06 103 ALA A CA 1
ATOM 823 C C . ALA A 1 103 ? -4.711 -8.268 12.012 1.00 91.06 103 ALA A C 1
ATOM 825 O O . ALA A 1 103 ? -4.729 -8.483 13.226 1.00 91.06 103 ALA A O 1
ATOM 826 N N . GLU A 1 104 ? -4.020 -7.261 11.476 1.00 90.50 104 GLU A N 1
ATOM 827 C CA . GLU A 1 104 ? -3.223 -6.326 12.273 1.00 90.50 104 GLU A CA 1
ATOM 828 C C . GLU A 1 104 ? -4.098 -5.491 13.220 1.00 90.50 104 GLU A C 1
ATOM 830 O O . GLU A 1 104 ? -3.766 -5.322 14.398 1.00 90.50 104 GLU A O 1
ATOM 835 N N . LEU A 1 105 ? -5.262 -5.037 12.750 1.00 87.94 105 LEU A N 1
ATOM 836 C CA . LEU A 1 105 ? -6.220 -4.309 13.576 1.00 87.94 105 LEU A CA 1
ATOM 837 C C . LEU A 1 105 ? -6.746 -5.171 14.733 1.00 87.94 105 LEU A C 1
ATOM 839 O O . LEU A 1 105 ? -6.748 -4.729 15.884 1.00 87.94 105 LEU A O 1
ATOM 843 N N . ARG A 1 106 ? -7.132 -6.424 14.453 1.00 87.00 106 ARG A N 1
ATOM 844 C CA . ARG A 1 106 ? -7.563 -7.388 15.481 1.00 87.00 106 ARG A CA 1
ATOM 845 C C . ARG A 1 106 ? -6.459 -7.615 16.511 1.00 87.00 106 ARG A C 1
ATOM 847 O O . ARG A 1 106 ? -6.732 -7.534 17.706 1.00 87.00 106 ARG A O 1
ATOM 854 N N . ARG A 1 107 ? -5.215 -7.841 16.071 1.00 85.12 107 ARG A N 1
ATOM 855 C CA . ARG A 1 107 ? -4.058 -8.047 16.960 1.00 85.12 107 ARG A CA 1
ATOM 856 C C . ARG A 1 107 ? -3.895 -6.887 17.942 1.00 85.12 107 ARG A C 1
ATOM 858 O O . ARG A 1 107 ? -3.768 -7.114 19.143 1.00 85.12 107 ARG A O 1
ATOM 865 N N . ARG A 1 108 ? -3.946 -5.647 17.451 1.00 78.25 108 ARG A N 1
ATOM 866 C CA . ARG A 1 108 ? -3.841 -4.443 18.292 1.00 78.25 108 ARG A CA 1
ATOM 867 C C . ARG A 1 108 ? -5.016 -4.292 19.248 1.00 78.25 108 ARG A C 1
ATOM 869 O O . ARG A 1 108 ? -4.822 -3.964 20.419 1.00 78.25 108 ARG A O 1
ATOM 876 N N . TRP A 1 109 ? -6.228 -4.579 18.784 1.00 79.00 109 TRP A N 1
ATOM 877 C CA . TRP A 1 109 ? -7.399 -4.543 19.650 1.00 79.00 109 TRP A CA 1
ATOM 878 C C . TRP A 1 109 ? -7.330 -5.553 20.785 1.00 79.00 109 TRP A C 1
ATOM 880 O O . TRP A 1 109 ? -7.618 -5.147 21.906 1.00 79.00 109 TRP A O 1
ATOM 890 N N . HIS A 1 110 ? -6.895 -6.793 20.537 1.00 67.19 110 HIS A N 1
ATOM 891 C CA . HIS A 1 110 ? -6.715 -7.804 21.586 1.00 67.19 110 HIS A CA 1
ATOM 892 C C . HIS A 1 110 ? -5.679 -7.375 22.635 1.00 67.19 110 HIS A C 1
ATOM 894 O O . HIS A 1 110 ? -5.981 -7.408 23.824 1.00 67.19 110 HIS A O 1
ATOM 900 N N . VAL A 1 111 ? -4.529 -6.836 22.211 1.00 56.44 111 VAL A N 1
ATOM 901 C CA . VAL A 1 111 ? -3.507 -6.289 23.131 1.00 56.44 111 VAL A CA 1
ATOM 902 C C . VAL A 1 111 ? -4.066 -5.164 24.017 1.00 56.44 111 VAL A C 1
ATOM 904 O O . VAL A 1 111 ? -3.643 -4.992 25.156 1.00 56.44 111 VAL A O 1
ATOM 907 N N . THR A 1 112 ? -5.058 -4.417 23.530 1.00 53.28 112 THR A N 1
ATOM 908 C CA . THR A 1 112 ? -5.653 -3.294 24.271 1.00 53.28 112 THR A CA 1
ATOM 909 C C . THR A 1 112 ? -6.771 -3.730 25.234 1.00 53.28 112 THR A C 1
ATOM 911 O O . THR A 1 112 ? -7.168 -2.941 26.091 1.00 53.28 112 THR A O 1
ATOM 914 N N . VAL A 1 113 ? -7.321 -4.949 25.121 1.00 50.31 113 VAL A N 1
ATOM 915 C CA . VAL A 1 113 ? -8.359 -5.438 26.061 1.00 50.31 113 VAL A CA 1
ATOM 916 C C . VAL A 1 113 ? -7.744 -6.051 27.324 1.00 50.31 113 VAL A C 1
ATOM 918 O O . VAL A 1 113 ? -8.329 -5.923 28.397 1.00 50.31 113 VAL A O 1
ATOM 921 N N . ASP A 1 114 ? -6.535 -6.610 27.230 1.00 46.88 114 ASP A N 1
ATOM 922 C CA . ASP A 1 114 ? -5.896 -7.335 28.340 1.00 46.88 114 ASP A CA 1
ATOM 923 C C . ASP A 1 114 ? -5.069 -6.443 29.293 1.00 46.88 114 ASP A C 1
ATOM 925 O O . ASP A 1 114 ? -4.615 -6.894 30.341 1.0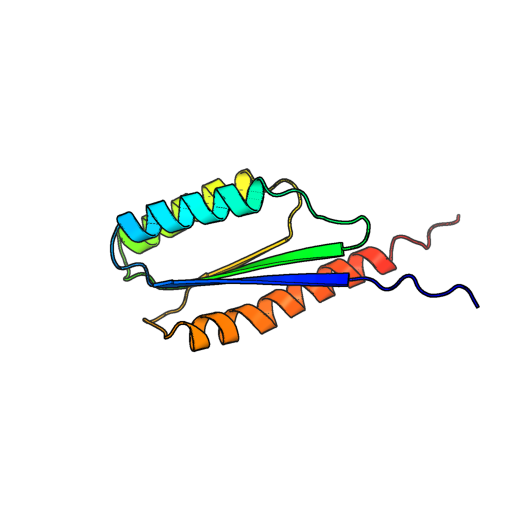0 46.88 114 ASP A O 1
ATOM 929 N N . GLY A 1 115 ? -4.925 -5.144 29.003 1.00 41.59 115 GLY A N 1
ATOM 930 C CA . GLY A 1 115 ? -4.220 -4.178 29.866 1.00 41.59 115 GLY A CA 1
ATOM 931 C C . GLY A 1 115 ? -5.036 -3.614 31.043 1.00 41.59 115 GLY A C 1
ATOM 932 O O . GLY A 1 115 ? -4.574 -2.702 31.725 1.00 41.59 115 GLY A O 1
ATOM 933 N N . GLY A 1 116 ? -6.263 -4.101 31.264 1.00 39.00 116 GLY A N 1
ATOM 934 C CA . GLY A 1 116 ? -7.212 -3.581 32.261 1.00 39.00 116 GLY A CA 1
ATOM 935 C C . GLY A 1 116 ? -7.435 -4.464 33.494 1.00 39.00 116 GLY A C 1
ATOM 936 O O . GLY A 1 116 ? -8.446 -4.289 34.173 1.00 39.00 116 GLY A O 1
ATOM 937 N N . GLY A 1 117 ? -6.548 -5.423 33.774 1.00 42.41 117 GLY A N 1
ATOM 938 C CA . GLY A 1 117 ? -6.711 -6.390 34.864 1.00 42.41 117 GLY A CA 1
ATOM 939 C C . GLY A 1 117 ? -5.409 -6.669 35.605 1.00 42.41 117 GLY A C 1
ATOM 940 O O . GLY A 1 117 ? -4.808 -7.718 35.422 1.00 42.41 117 GLY A O 1
ATOM 941 N N . GLY A 1 118 ? -4.988 -5.733 36.451 1.00 33.66 118 GLY A N 1
ATOM 942 C CA . GLY A 1 118 ? -3.839 -5.894 37.339 1.00 33.66 118 GLY A CA 1
ATOM 943 C C . GLY A 1 118 ? -4.038 -5.128 38.640 1.00 33.66 118 GLY A C 1
ATOM 944 O O . GLY A 1 118 ? -3.309 -4.184 38.914 1.00 33.66 118 GLY A O 1
ATOM 945 N N . PHE A 1 119 ? -5.067 -5.496 39.406 1.00 42.94 119 PHE A N 1
ATOM 946 C CA . PHE A 1 119 ? -5.073 -5.263 40.849 1.00 42.94 119 PHE A CA 1
ATOM 947 C C . PHE A 1 119 ? -4.439 -6.484 41.512 1.00 42.94 119 PHE A C 1
ATOM 949 O O . PHE A 1 119 ? -5.022 -7.570 41.486 1.00 42.94 119 PHE A O 1
ATOM 956 N N . SER A 1 120 ? -3.266 -6.295 42.103 1.00 45.22 120 SER A N 1
ATOM 957 C CA . SER A 1 120 ? -2.815 -6.914 43.355 1.00 45.22 120 SER A CA 1
ATOM 958 C C . SER A 1 120 ? -1.681 -6.064 43.905 1.00 45.22 120 SER A C 1
ATOM 960 O O . SER A 1 120 ? -0.759 -5.767 43.115 1.00 45.22 120 SER A O 1
#

Foldseek 3Di:
DPPPPDQAEEEAEEEEEFPDVVSVVVVLVVLVVVQPDDDPDDRYAYEYEYEYEDPPDDRVVSNVVSVVVSVVSRPDHHYYYHYDPDDDDPVVSRVVGVVVRVVSVVVVVVVVVPPPDDDD

Radius of gyration: 16.85 Å; chains: 1; bounding box: 42×25×57 Å

pLDDT: mean 83.95, std 16.8, range [33.66, 98.06]

Sequence (120 aa):
RKSAKERIAVIGLMAANIKDEAVIDRLSFVLRSVHEQETIERGTEFVFALSWYAPEGELSDAVYQMLGEFEQRLKSKSWVSIRQPSHCSKFEHLRAALPVSEAELRRRWHVTVDGGGGFS

Organism: Alexandrium catenella (NCBI:txid2925)

Secondary structure (DSSP, 8-state):
----PPPEEEEEEEEEE--SHHHHHHHHHHHHHHHHSPPSSTTEEEEEEEEEE--TTHHHHHHHHHHHHHHHH-SS-EEEEEE-SS---HHHHHHHHHHHHHHHHHHHHHHHHGGG----